Protein AF-A0A1P8XFL6-F1 (afdb_monomer)

pLDDT: mean 93.05, std 7.1, range [60.81, 98.44]

Radius of gyration: 13.13 Å; Cα contacts (8 Å, |Δi|>4): 106; chains: 1; bounding box: 27×30×34 Å

Structure (mmCIF, N/CA/C/O backbone):
data_AF-A0A1P8XFL6-F1
#
_entry.id   AF-A0A1P8XFL6-F1
#
loop_
_atom_site.group_PDB
_atom_site.id
_atom_site.type_symbol
_atom_site.label_atom_id
_atom_site.label_alt_id
_atom_site.label_comp_id
_atom_site.label_asym_id
_atom_site.label_entity_id
_atom_site.label_seq_id
_atom_site.pdbx_PDB_ins_code
_atom_site.Cartn_x
_atom_site.Cartn_y
_atom_site.Cartn_z
_atom_site.occupancy
_atom_site.B_iso_or_equiv
_atom_site.auth_seq_id
_atom_site.auth_comp_id
_atom_site.auth_asym_id
_atom_site.auth_atom_id
_atom_site.pdbx_PDB_model_num
ATOM 1 N N . MET A 1 1 ? -0.209 19.516 -13.798 1.00 68.44 1 MET A N 1
ATOM 2 C CA . MET A 1 1 ? -0.123 18.066 -13.527 1.00 68.44 1 MET A CA 1
ATOM 3 C C . MET A 1 1 ? -0.337 17.352 -14.847 1.00 68.44 1 MET A C 1
ATOM 5 O O . MET A 1 1 ? -1.341 17.626 -15.489 1.00 68.44 1 MET A O 1
ATOM 9 N N . ASP A 1 2 ? 0.609 16.521 -15.281 1.00 89.94 2 ASP A N 1
ATOM 10 C CA . ASP A 1 2 ? 0.446 15.716 -16.496 1.00 89.94 2 ASP A CA 1
ATOM 11 C C . ASP A 1 2 ? -0.408 14.479 -16.178 1.00 89.94 2 ASP A C 1
ATOM 13 O O . ASP A 1 2 ? 0.028 13.561 -15.481 1.00 89.94 2 ASP A O 1
ATOM 17 N N . LEU A 1 3 ? -1.650 14.475 -16.667 1.00 89.38 3 LEU A N 1
ATOM 18 C CA . LEU A 1 3 ? -2.599 13.381 -16.453 1.00 89.38 3 LEU A CA 1
ATOM 19 C C . LEU A 1 3 ? -2.151 12.076 -17.128 1.00 89.38 3 LEU A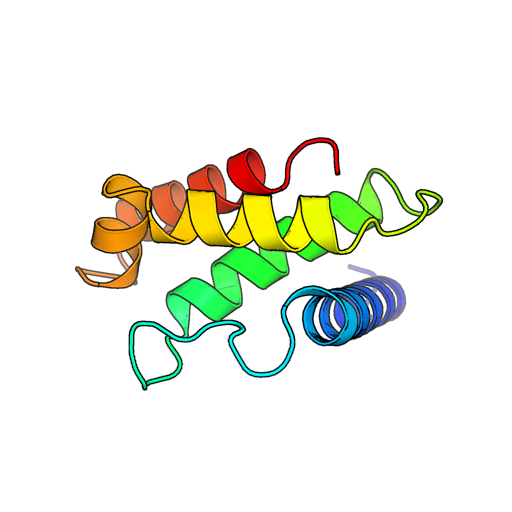 C 1
ATOM 21 O O . LEU A 1 3 ? -2.467 10.994 -16.628 1.00 89.38 3 LEU A O 1
ATOM 25 N N . GLY A 1 4 ? -1.402 12.161 -18.232 1.00 93.44 4 GLY A N 1
ATOM 26 C CA . GLY A 1 4 ? -0.859 10.998 -18.931 1.00 93.44 4 GLY A CA 1
ATOM 27 C C . GLY A 1 4 ? 0.177 10.277 -18.075 1.00 93.44 4 GLY A C 1
ATOM 28 O O . GLY A 1 4 ? 0.065 9.068 -17.855 1.00 93.44 4 GLY A O 1
ATOM 29 N N . ALA A 1 5 ? 1.118 11.035 -17.508 1.00 90.69 5 ALA A N 1
ATOM 30 C CA . ALA A 1 5 ? 2.122 10.509 -16.588 1.00 90.69 5 ALA A CA 1
ATOM 31 C C . ALA A 1 5 ? 1.488 9.878 -15.335 1.00 90.69 5 ALA A C 1
ATOM 33 O O . ALA A 1 5 ? 1.831 8.753 -14.968 1.00 90.69 5 ALA A O 1
ATOM 34 N N . VAL A 1 6 ? 0.508 10.548 -14.712 1.00 93.19 6 VAL A N 1
ATOM 35 C CA . VAL A 1 6 ? -0.195 10.009 -13.531 1.00 93.19 6 VAL A CA 1
ATOM 36 C C . VAL A 1 6 ? -0.929 8.707 -13.866 1.00 93.19 6 VAL A C 1
ATOM 38 O O . VAL A 1 6 ? -0.822 7.733 -13.120 1.00 93.19 6 VAL A O 1
ATOM 41 N N . SER A 1 7 ? -1.626 8.651 -15.005 1.00 95.69 7 SER A N 1
ATOM 42 C CA . SER A 1 7 ? -2.311 7.438 -15.468 1.00 95.69 7 SER A CA 1
ATOM 43 C C . SER A 1 7 ? -1.335 6.280 -15.706 1.00 95.69 7 SER A C 1
ATOM 45 O O . SER A 1 7 ? -1.632 5.141 -15.340 1.00 95.69 7 SER A O 1
ATOM 47 N N . ALA A 1 8 ? -0.164 6.546 -16.291 1.00 94.56 8 ALA A N 1
ATOM 48 C CA . ALA A 1 8 ? 0.854 5.523 -16.523 1.00 94.56 8 ALA A CA 1
ATOM 49 C C . ALA A 1 8 ? 1.375 4.928 -15.204 1.00 94.56 8 ALA A C 1
ATOM 51 O O . ALA A 1 8 ? 1.376 3.707 -15.040 1.00 94.56 8 ALA A O 1
ATOM 52 N N . VAL A 1 9 ? 1.730 5.779 -14.236 1.00 95.00 9 VAL A N 1
ATOM 53 C CA . VAL A 1 9 ? 2.220 5.338 -12.919 1.00 95.00 9 VAL A CA 1
ATOM 54 C C . VAL A 1 9 ? 1.133 4.594 -12.141 1.00 95.00 9 VAL A C 1
ATOM 56 O O . VAL A 1 9 ? 1.415 3.571 -11.519 1.00 95.00 9 VAL A O 1
ATOM 59 N N . PHE A 1 10 ? -0.122 5.043 -12.216 1.00 96.06 10 PHE A N 1
ATOM 60 C CA . PHE A 1 10 ? -1.245 4.350 -11.586 1.00 96.06 10 PHE A CA 1
ATOM 61 C C . PHE A 1 10 ? -1.435 2.932 -12.148 1.00 96.06 10 PHE A C 1
ATOM 63 O O . PHE A 1 10 ? -1.579 1.973 -11.389 1.00 96.06 10 PHE A O 1
ATOM 70 N N . ARG A 1 11 ? -1.396 2.777 -13.480 1.00 96.81 11 ARG A N 1
ATOM 71 C CA . ARG A 1 11 ? -1.503 1.462 -14.137 1.00 96.81 11 ARG A CA 1
ATOM 72 C C . ARG A 1 11 ? -0.334 0.552 -13.777 1.00 96.81 11 ARG A C 1
ATOM 74 O O . ARG A 1 11 ? -0.560 -0.625 -13.505 1.00 96.81 11 ARG A O 1
ATOM 81 N N . ALA A 1 12 ? 0.884 1.092 -13.739 1.00 95.25 12 ALA A N 1
ATOM 82 C CA . ALA A 1 12 ? 2.064 0.350 -13.312 1.00 95.25 12 ALA A CA 1
ATOM 83 C C . ALA A 1 12 ? 1.920 -0.129 -11.860 1.00 95.25 12 ALA A C 1
ATOM 85 O O . ALA A 1 12 ? 2.102 -1.311 -11.592 1.00 95.25 12 ALA A O 1
ATOM 86 N N . ALA A 1 13 ? 1.485 0.742 -10.945 1.00 95.69 13 ALA A N 1
ATOM 87 C CA . ALA A 1 13 ? 1.233 0.378 -9.552 1.00 95.69 13 ALA A CA 1
ATOM 88 C C . ALA A 1 13 ? 0.179 -0.729 -9.418 1.00 95.69 13 ALA A C 1
ATOM 90 O O . ALA A 1 13 ? 0.394 -1.703 -8.697 1.00 95.69 13 ALA A O 1
ATOM 91 N N . ALA A 1 14 ? -0.933 -0.623 -10.149 1.00 97.12 14 ALA A N 1
ATOM 92 C CA . ALA A 1 14 ? -1.966 -1.653 -10.159 1.00 97.12 14 ALA A CA 1
ATOM 93 C C . ALA A 1 14 ? -1.431 -3.002 -10.674 1.00 97.12 14 ALA A C 1
ATOM 95 O O . ALA A 1 14 ? -1.706 -4.042 -10.073 1.00 97.12 14 ALA A O 1
ATOM 96 N N . ALA A 1 15 ? -0.643 -2.988 -11.754 1.00 95.94 15 ALA A N 1
ATOM 97 C CA . ALA A 1 15 ? -0.018 -4.187 -12.305 1.00 95.94 15 ALA A CA 1
ATOM 98 C C . ALA A 1 15 ? 0.970 -4.819 -11.312 1.00 95.94 15 ALA A C 1
ATOM 100 O O . ALA A 1 15 ? 0.885 -6.022 -11.063 1.00 95.94 15 ALA A O 1
ATOM 101 N N . THR A 1 16 ? 1.834 -4.011 -10.688 1.00 95.31 16 THR A N 1
ATOM 102 C CA . THR A 1 16 ? 2.788 -4.449 -9.662 1.00 95.31 16 THR A CA 1
ATOM 103 C C . THR A 1 16 ? 2.072 -5.106 -8.491 1.00 95.31 16 THR A C 1
ATOM 105 O O . THR A 1 16 ? 2.373 -6.247 -8.161 1.00 95.31 16 THR A O 1
ATOM 108 N N . LEU A 1 17 ? 1.079 -4.437 -7.900 1.00 96.69 17 LEU A N 1
ATOM 109 C CA . LEU A 1 17 ? 0.357 -4.950 -6.731 1.00 96.69 17 LEU A CA 1
ATOM 110 C C . LEU A 1 17 ? -0.423 -6.230 -7.049 1.00 96.69 17 LEU A C 1
ATOM 112 O O . LEU A 1 17 ? -0.484 -7.140 -6.221 1.00 96.69 17 LEU A O 1
ATOM 116 N N . ASN A 1 18 ? -0.993 -6.330 -8.251 1.00 96.69 18 ASN A N 1
ATOM 117 C CA . ASN A 1 18 ? -1.671 -7.543 -8.692 1.00 96.69 18 ASN A CA 1
ATOM 118 C C . ASN A 1 18 ? -0.692 -8.706 -8.930 1.00 96.69 18 ASN A C 1
ATOM 120 O O . ASN A 1 18 ? -1.013 -9.843 -8.592 1.00 96.69 18 ASN A O 1
ATOM 124 N N . TYR A 1 19 ? 0.488 -8.430 -9.489 1.00 95.25 19 TYR A N 1
ATOM 125 C CA . TYR A 1 19 ? 1.525 -9.435 -9.720 1.00 95.25 19 TYR A CA 1
ATOM 126 C C . TYR A 1 19 ? 2.158 -9.936 -8.413 1.00 95.25 19 TYR A C 1
ATOM 128 O O . TYR A 1 19 ? 2.406 -11.133 -8.274 1.00 95.25 19 TYR A O 1
ATOM 136 N N . THR A 1 20 ? 2.402 -9.039 -7.453 1.00 95.56 20 THR A N 1
ATOM 137 C CA . THR A 1 20 ? 3.131 -9.370 -6.224 1.00 95.56 20 THR A CA 1
ATOM 138 C C . THR A 1 20 ? 2.221 -9.857 -5.102 1.00 95.56 20 THR A C 1
ATOM 140 O O . THR A 1 20 ? 2.410 -10.956 -4.598 1.00 95.56 20 THR A O 1
ATOM 143 N N . ILE A 1 21 ? 1.207 -9.077 -4.722 1.00 95.94 21 ILE A N 1
ATOM 144 C CA . ILE A 1 21 ? 0.328 -9.369 -3.574 1.00 95.94 21 ILE A CA 1
ATOM 145 C C . ILE A 1 21 ? -0.950 -10.094 -4.026 1.00 95.94 21 ILE A C 1
ATOM 147 O O . ILE A 1 21 ? -1.515 -10.924 -3.302 1.00 95.94 21 ILE A O 1
ATOM 151 N N . GLY A 1 22 ? -1.437 -9.766 -5.224 1.00 94.94 22 GLY A N 1
ATOM 152 C CA . GLY A 1 22 ? -2.596 -10.394 -5.848 1.00 94.94 22 GLY A CA 1
ATOM 153 C C . GLY A 1 22 ? -3.895 -10.187 -5.072 1.00 94.94 22 GLY A C 1
ATOM 154 O O . GLY A 1 22 ? -4.178 -9.117 -4.533 1.00 94.94 22 GLY A O 1
ATOM 155 N N . ARG A 1 23 ? -4.723 -11.237 -4.995 1.00 92.88 23 ARG A N 1
ATOM 156 C CA . ARG A 1 23 ? -6.087 -11.161 -4.434 1.00 92.88 23 ARG A CA 1
ATOM 157 C C . ARG A 1 23 ? -6.137 -10.767 -2.956 1.00 92.88 23 ARG A C 1
ATOM 159 O O . ARG A 1 23 ? -7.202 -10.402 -2.474 1.00 92.88 23 ARG A O 1
ATOM 166 N N . ARG A 1 24 ? -5.034 -10.836 -2.215 1.00 92.88 24 ARG A N 1
ATOM 167 C CA . ARG A 1 24 ? -4.983 -10.405 -0.809 1.00 92.88 24 ARG A CA 1
ATOM 168 C C . ARG A 1 24 ? -4.856 -8.884 -0.657 1.00 92.88 24 ARG A C 1
ATOM 170 O O . ARG A 1 24 ? -5.109 -8.369 0.432 1.00 92.88 24 ARG A O 1
ATOM 177 N N . ALA A 1 25 ? -4.493 -8.169 -1.720 1.00 93.75 25 ALA A N 1
ATOM 178 C CA . ALA A 1 25 ? -4.237 -6.739 -1.657 1.00 93.75 25 ALA A CA 1
ATOM 179 C C . ALA A 1 25 ? -5.431 -5.964 -1.076 1.00 93.75 25 ALA A C 1
ATOM 181 O O . ALA A 1 25 ? -6.597 -6.251 -1.367 1.00 93.75 25 ALA A O 1
ATOM 182 N N . PHE A 1 26 ? -5.102 -4.985 -0.235 1.00 96.38 26 PHE A N 1
ATOM 183 C CA . PHE A 1 26 ? -6.008 -4.020 0.392 1.00 96.38 26 PHE A CA 1
ATOM 184 C C . PHE A 1 26 ? -7.043 -4.601 1.358 1.00 96.38 26 PHE A C 1
ATOM 186 O O . PHE A 1 26 ? -7.925 -3.878 1.824 1.00 96.38 26 PHE A O 1
ATOM 193 N N . ARG A 1 27 ? -6.969 -5.899 1.666 1.00 94.25 27 ARG A N 1
ATOM 194 C CA . ARG A 1 27 ? -7.903 -6.542 2.588 1.00 94.25 27 ARG A CA 1
ATOM 195 C C . ARG A 1 27 ?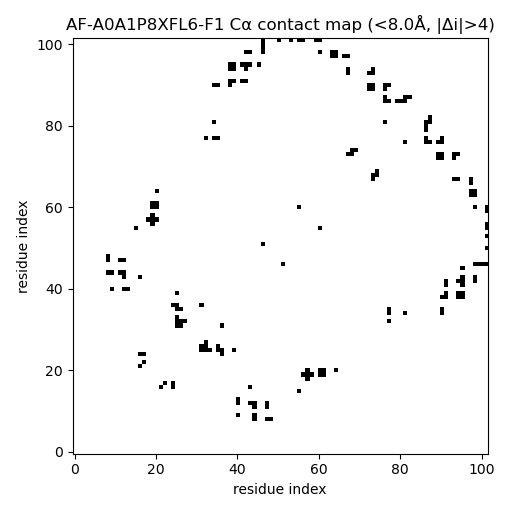 -7.412 -6.455 4.023 1.00 94.25 27 ARG A C 1
ATOM 197 O O . ARG A 1 27 ? -6.288 -6.848 4.325 1.00 94.25 27 ARG A O 1
ATOM 204 N N . LEU A 1 28 ? -8.305 -6.023 4.909 1.00 92.56 28 LEU A N 1
ATOM 205 C CA . LEU A 1 28 ? -8.178 -6.233 6.343 1.00 92.56 28 LEU A CA 1
ATOM 206 C C . LEU A 1 28 ? -9.129 -7.367 6.726 1.00 92.56 28 LEU A C 1
ATOM 208 O O . LEU A 1 28 ? -10.350 -7.236 6.618 1.00 92.56 28 LEU A O 1
ATOM 212 N N . ARG A 1 29 ? -8.566 -8.505 7.145 1.00 88.44 29 ARG A N 1
ATOM 213 C CA . ARG A 1 29 ? -9.303 -9.772 7.280 1.00 88.44 29 ARG A CA 1
ATOM 214 C C . ARG A 1 29 ? -9.934 -10.170 5.935 1.00 88.44 29 ARG A C 1
ATOM 216 O O . ARG A 1 29 ? -9.213 -10.527 5.010 1.00 88.44 29 ARG A O 1
ATOM 223 N N . THR A 1 30 ? -11.258 -10.109 5.808 1.00 89.81 30 THR A N 1
ATOM 224 C CA . THR A 1 30 ? -11.996 -10.530 4.606 1.00 89.81 30 THR A CA 1
ATOM 225 C C . THR A 1 30 ? -12.447 -9.366 3.724 1.00 89.81 30 THR A C 1
ATOM 227 O O . THR A 1 30 ? -12.734 -9.574 2.543 1.00 89.81 30 THR A O 1
ATOM 230 N N . GLN A 1 31 ? -12.492 -8.146 4.263 1.00 93.38 31 GLN A N 1
ATOM 231 C CA . GLN A 1 31 ? -13.067 -6.983 3.590 1.00 93.38 31 GLN A CA 1
ATOM 232 C C . GLN A 1 31 ? -11.981 -6.077 3.018 1.00 93.38 31 GLN A C 1
ATOM 234 O O . GLN A 1 31 ? -10.911 -5.922 3.606 1.00 93.38 31 GLN A O 1
ATOM 239 N N . VAL A 1 32 ? -12.267 -5.465 1.868 1.00 94.94 32 VAL A N 1
ATOM 240 C CA . VAL A 1 32 ? -11.412 -4.418 1.300 1.00 94.94 32 VAL A CA 1
ATOM 241 C C . VAL A 1 32 ? -11.523 -3.172 2.171 1.00 94.94 32 VAL A C 1
ATOM 243 O O . VAL A 1 32 ? -12.624 -2.733 2.492 1.00 94.94 32 VAL A O 1
ATOM 246 N N . ASN A 1 33 ? -10.381 -2.596 2.532 1.00 95.81 33 ASN A N 1
ATOM 247 C CA . ASN A 1 33 ? -10.300 -1.356 3.284 1.00 95.81 33 ASN A CA 1
ATOM 248 C C . ASN A 1 33 ? -9.762 -0.245 2.368 1.00 95.81 33 ASN A C 1
ATOM 250 O O . ASN A 1 33 ? -8.645 -0.330 1.855 1.00 95.81 33 ASN A O 1
ATOM 254 N N . ALA A 1 34 ? -10.563 0.804 2.168 1.00 95.00 34 ALA A N 1
ATOM 255 C CA . ALA A 1 34 ? -10.222 1.911 1.275 1.00 95.00 34 ALA A CA 1
ATOM 256 C C . ALA A 1 34 ? -8.999 2.720 1.748 1.00 95.00 34 ALA A C 1
ATOM 258 O O . ALA A 1 34 ? -8.225 3.186 0.918 1.00 95.00 34 ALA A O 1
ATOM 259 N N . ALA A 1 35 ? -8.783 2.847 3.062 1.00 96.19 35 ALA A N 1
ATOM 260 C CA . ALA A 1 35 ? -7.612 3.529 3.610 1.00 96.19 35 ALA A CA 1
ATOM 261 C C . ALA A 1 35 ? -6.322 2.730 3.366 1.00 96.19 35 ALA A C 1
ATOM 263 O O . ALA A 1 35 ? -5.286 3.322 3.063 1.00 96.19 35 ALA A O 1
ATOM 264 N N . ILE A 1 36 ? -6.384 1.393 3.434 1.00 97.44 36 ILE A N 1
ATOM 265 C CA . ILE A 1 36 ? -5.260 0.530 3.037 1.00 97.44 36 ILE A CA 1
ATOM 266 C C . ILE A 1 36 ? -5.007 0.660 1.535 1.00 97.44 36 ILE A C 1
ATOM 268 O O . ILE A 1 36 ? -3.857 0.814 1.133 1.00 97.44 36 ILE A O 1
ATOM 272 N N . LEU A 1 37 ? -6.067 0.626 0.718 1.00 97.38 37 LEU A N 1
ATOM 273 C CA . LEU A 1 37 ? -5.965 0.793 -0.733 1.00 97.38 37 LEU A CA 1
ATOM 274 C C . LEU A 1 37 ? -5.225 2.079 -1.095 1.00 97.38 37 LEU A C 1
ATOM 276 O O . LEU A 1 37 ? -4.201 2.013 -1.769 1.00 97.38 37 LEU A O 1
ATOM 280 N N . ASP A 1 38 ? -5.711 3.218 -0.607 1.00 96.56 38 ASP A N 1
ATOM 281 C CA . ASP A 1 38 ? -5.119 4.534 -0.850 1.00 96.56 38 ASP A CA 1
ATOM 282 C C . ASP A 1 38 ? -3.641 4.575 -0.429 1.00 96.56 38 ASP A C 1
ATOM 284 O O . ASP A 1 38 ? -2.758 4.884 -1.230 1.00 96.56 38 ASP A O 1
ATOM 288 N N . SER A 1 39 ? -3.350 4.141 0.800 1.00 97.88 39 SER A N 1
ATOM 289 C CA . SER A 1 39 ? -1.991 4.192 1.353 1.00 97.88 39 SER A CA 1
ATOM 290 C C . SER A 1 39 ? -0.992 3.357 0.555 1.00 97.88 39 SER A C 1
ATOM 292 O O . SER A 1 39 ? 0.115 3.811 0.262 1.00 97.88 39 SER A O 1
ATOM 294 N N . VAL A 1 40 ? -1.390 2.142 0.171 1.00 98.06 40 VAL A N 1
ATOM 295 C CA . VAL A 1 40 ? -0.534 1.221 -0.582 1.00 98.06 40 VAL A CA 1
ATOM 296 C C . VAL A 1 40 ? -0.352 1.698 -2.021 1.00 98.06 40 VAL A C 1
ATOM 298 O O . VAL A 1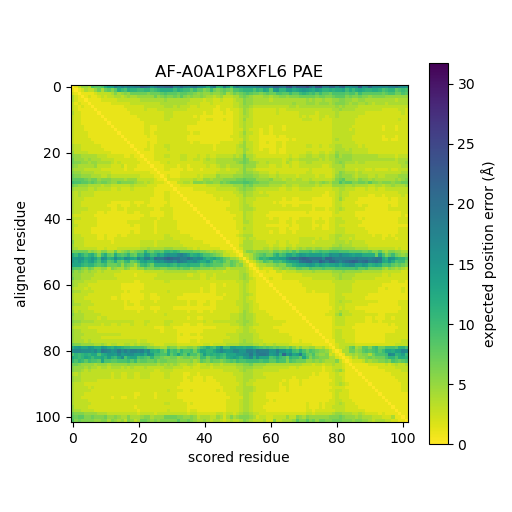 40 ? 0.764 1.622 -2.534 1.00 98.06 40 VAL A O 1
ATOM 301 N N . PHE A 1 41 ? -1.391 2.241 -2.664 1.00 97.62 41 PHE A N 1
ATOM 302 C CA . PHE A 1 41 ? -1.253 2.846 -3.992 1.00 97.62 41 PHE A CA 1
ATOM 303 C C . PHE A 1 41 ? -0.285 4.029 -3.967 1.00 97.62 41 PHE A C 1
ATOM 305 O O . PHE A 1 41 ? 0.643 4.058 -4.772 1.00 97.62 41 PHE A O 1
ATOM 312 N N . VAL A 1 42 ? -0.435 4.961 -3.021 1.00 97.12 42 VAL A N 1
ATOM 313 C CA . VAL A 1 42 ? 0.459 6.124 -2.902 1.00 97.12 42 VAL A CA 1
ATOM 314 C C . VAL A 1 42 ? 1.910 5.693 -2.675 1.00 97.12 42 VAL A C 1
ATOM 316 O O . VAL A 1 42 ? 2.813 6.215 -3.334 1.00 97.12 42 VAL A O 1
ATOM 319 N N . ALA A 1 43 ? 2.150 4.727 -1.784 1.00 97.38 43 ALA A N 1
ATOM 320 C CA . ALA A 1 43 ? 3.490 4.199 -1.533 1.00 97.38 43 ALA A CA 1
ATOM 321 C C . ALA A 1 43 ? 4.088 3.529 -2.782 1.00 97.38 43 ALA A C 1
ATOM 323 O O . ALA A 1 43 ? 5.215 3.837 -3.168 1.00 97.38 43 ALA A O 1
ATOM 324 N N . THR A 1 44 ? 3.305 2.687 -3.461 1.00 96.56 44 THR A N 1
ATOM 325 C CA . THR A 1 44 ? 3.714 1.959 -4.673 1.00 96.56 44 THR A CA 1
ATOM 326 C C . THR A 1 44 ? 4.024 2.905 -5.827 1.00 96.56 44 THR A C 1
ATOM 328 O O . THR A 1 44 ? 5.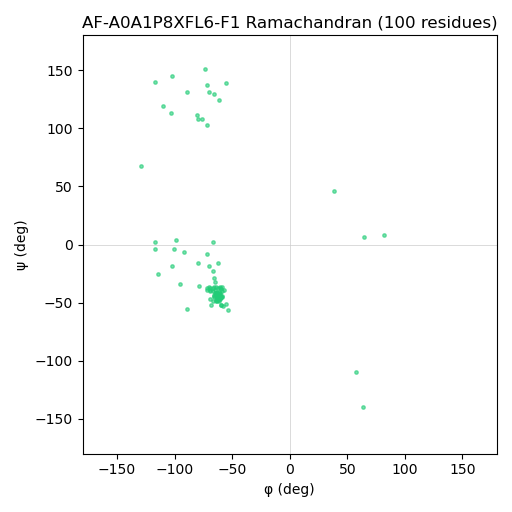072 2.790 -6.456 1.00 96.56 44 THR A O 1
ATOM 331 N N . MET A 1 45 ? 3.138 3.866 -6.098 1.00 95.81 45 MET A N 1
ATOM 332 C CA . MET A 1 45 ? 3.341 4.873 -7.141 1.00 95.81 45 MET A CA 1
ATOM 333 C C . MET A 1 45 ? 4.599 5.699 -6.860 1.00 95.81 45 MET A C 1
ATOM 335 O O . MET A 1 45 ? 5.398 5.935 -7.767 1.00 95.81 45 MET A O 1
ATOM 339 N N . GLY A 1 46 ? 4.810 6.095 -5.599 1.00 94.56 46 GLY A N 1
ATOM 340 C CA . GLY A 1 46 ? 6.029 6.777 -5.173 1.00 94.56 46 GLY A CA 1
ATOM 341 C C . GLY A 1 46 ? 7.282 5.930 -5.395 1.00 94.56 46 GLY A C 1
ATOM 342 O O . GLY A 1 46 ? 8.287 6.449 -5.877 1.00 94.56 46 GLY A O 1
ATOM 343 N N . GLN A 1 47 ? 7.218 4.631 -5.097 1.00 94.06 47 GLN A N 1
ATOM 344 C CA . GLN A 1 47 ? 8.353 3.730 -5.265 1.00 94.06 47 GLN A CA 1
ATOM 345 C C . GLN A 1 47 ? 8.697 3.490 -6.737 1.00 94.06 47 GLN A C 1
ATOM 347 O O . GLN A 1 47 ? 9.848 3.678 -7.120 1.00 94.06 47 GLN A O 1
ATOM 352 N N . ILE A 1 48 ? 7.705 3.199 -7.582 1.00 92.19 48 ILE A N 1
ATOM 353 C CA . ILE A 1 48 ? 7.892 3.022 -9.033 1.00 92.19 48 ILE A CA 1
ATOM 354 C C . ILE A 1 48 ? 8.452 4.294 -9.677 1.00 92.19 48 ILE A C 1
ATOM 356 O O . ILE A 1 48 ? 9.308 4.223 -10.551 1.00 92.19 48 ILE A O 1
ATOM 360 N N . THR A 1 49 ? 8.001 5.469 -9.230 1.00 92.06 49 THR A N 1
ATOM 361 C CA . THR A 1 49 ? 8.509 6.747 -9.753 1.00 92.06 49 THR A CA 1
ATOM 362 C C . THR A 1 49 ? 9.986 6.955 -9.408 1.00 92.06 49 THR A C 1
ATOM 364 O O . THR A 1 49 ? 10.729 7.505 -10.217 1.00 92.06 49 THR A O 1
ATOM 367 N N . ARG A 1 50 ? 10.430 6.518 -8.220 1.00 90.25 50 ARG A N 1
ATOM 368 C CA . ARG A 1 50 ? 11.834 6.624 -7.788 1.00 90.25 50 ARG A CA 1
ATOM 369 C C . ARG A 1 50 ? 12.733 5.551 -8.399 1.00 90.25 50 ARG A C 1
ATOM 371 O O . ARG A 1 50 ? 13.889 5.843 -8.682 1.00 90.25 50 ARG A O 1
ATOM 378 N N . SER A 1 51 ? 12.215 4.340 -8.588 1.00 85.50 51 SER A N 1
ATOM 379 C CA . SER A 1 51 ? 12.964 3.182 -9.086 1.00 85.50 51 SER A CA 1
ATOM 380 C C . SER A 1 51 ? 12.240 2.504 -10.263 1.00 85.50 51 SER A C 1
ATOM 382 O O . SER A 1 51 ? 11.759 1.378 -10.148 1.00 85.50 51 SER A O 1
ATOM 384 N N . PRO A 1 52 ? 12.134 3.175 -11.426 1.00 73.50 52 PRO A N 1
ATOM 385 C CA . PRO A 1 52 ? 11.353 2.679 -12.565 1.00 73.50 52 PRO A CA 1
ATOM 386 C C . PRO A 1 52 ? 11.978 1.474 -13.294 1.00 73.50 52 PRO A C 1
ATOM 388 O O . PRO A 1 52 ? 11.333 0.904 -14.171 1.00 73.50 52 PRO A O 1
ATOM 391 N N . ALA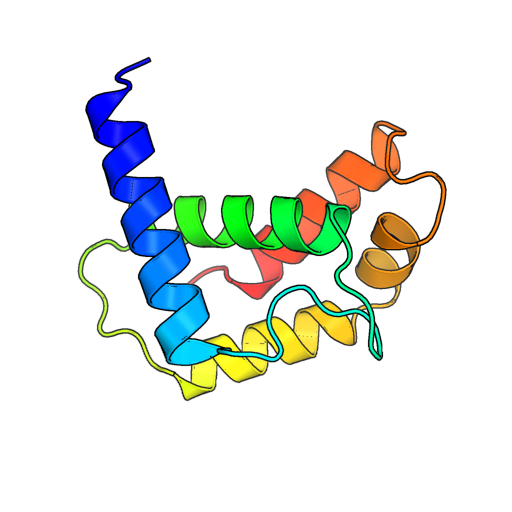 A 1 53 ? 13.219 1.095 -12.965 1.00 60.81 53 ALA A N 1
ATOM 392 C CA . ALA A 1 53 ? 14.007 0.090 -13.690 1.00 60.81 53 ALA A CA 1
ATOM 393 C C . ALA A 1 53 ? 14.366 -1.162 -12.862 1.00 60.81 53 ALA A C 1
ATOM 395 O O . ALA A 1 53 ? 15.066 -2.042 -13.366 1.00 60.81 53 ALA A O 1
ATOM 396 N N . GLY A 1 54 ? 13.918 -1.251 -11.605 1.00 64.75 54 GLY A N 1
ATOM 397 C CA . GLY A 1 54 ? 14.177 -2.412 -10.754 1.00 64.75 54 GLY A CA 1
ATOM 398 C C . GLY A 1 54 ? 13.365 -3.631 -11.192 1.00 64.75 54 GLY A C 1
ATOM 399 O O . GLY A 1 54 ? 12.177 -3.522 -11.498 1.00 64.75 54 GLY A O 1
ATOM 400 N N . ALA A 1 55 ? 13.993 -4.808 -11.212 1.00 75.38 55 ALA A N 1
ATOM 401 C CA . ALA A 1 55 ? 13.244 -6.055 -11.293 1.00 75.38 55 ALA A CA 1
ATOM 402 C C . ALA A 1 55 ? 12.345 -6.159 -10.052 1.00 75.38 55 ALA A C 1
ATOM 404 O O . ALA A 1 55 ? 12.831 -6.070 -8.929 1.00 75.38 55 ALA A O 1
ATOM 405 N N . ILE A 1 56 ? 11.038 -6.330 -10.253 1.00 86.44 56 ILE A N 1
ATOM 406 C CA . ILE A 1 56 ? 10.083 -6.448 -9.148 1.00 86.44 56 ILE A CA 1
ATOM 407 C C . ILE A 1 56 ? 10.282 -7.813 -8.477 1.00 86.44 56 ILE A C 1
ATOM 409 O O . ILE A 1 56 ? 9.817 -8.836 -8.992 1.00 86.44 56 ILE A O 1
ATOM 413 N N . ASP A 1 57 ? 10.944 -7.831 -7.319 1.00 91.94 57 ASP A N 1
ATOM 414 C CA . ASP A 1 57 ? 11.041 -9.030 -6.487 1.00 91.94 57 ASP A CA 1
ATOM 415 C C . ASP A 1 57 ? 9.722 -9.256 -5.744 1.00 91.94 57 ASP A C 1
ATOM 417 O O . ASP A 1 57 ? 9.355 -8.555 -4.800 1.00 91.94 57 ASP A O 1
ATOM 421 N N . ARG A 1 58 ? 8.980 -10.277 -6.166 1.00 93.75 58 ARG A N 1
ATOM 422 C CA . ARG A 1 58 ? 7.688 -10.599 -5.561 1.00 93.75 58 ARG A CA 1
ATOM 423 C C . ARG A 1 58 ? 7.780 -10.854 -4.052 1.00 93.75 58 ARG A C 1
ATOM 425 O O . ARG A 1 58 ? 6.889 -10.429 -3.318 1.00 93.75 58 ARG A O 1
ATOM 432 N N . GLY A 1 59 ? 8.828 -11.531 -3.590 1.00 95.31 59 GLY A N 1
ATOM 433 C CA . GLY A 1 59 ? 8.993 -11.876 -2.183 1.00 95.31 59 GLY A CA 1
ATOM 434 C C . GLY A 1 59 ? 9.262 -10.652 -1.309 1.00 95.31 59 GLY A C 1
ATOM 435 O O . GLY A 1 59 ? 8.757 -10.578 -0.189 1.00 95.31 59 GLY A O 1
ATOM 436 N N . GLU A 1 60 ? 10.022 -9.674 -1.798 1.00 95.06 60 GLU A N 1
ATOM 437 C CA . GLU A 1 60 ? 10.260 -8.423 -1.073 1.00 95.06 60 GLU A CA 1
ATOM 438 C C . GLU A 1 60 ? 8.983 -7.598 -0.915 1.00 95.06 60 GLU A C 1
ATOM 440 O O . GLU A 1 60 ? 8.689 -7.129 0.189 1.00 95.06 60 GLU A O 1
ATOM 445 N N . TRP A 1 61 ? 8.184 -7.503 -1.979 1.00 95.88 61 TRP A N 1
ATOM 446 C CA . TRP A 1 61 ? 6.898 -6.808 -1.965 1.00 95.88 61 TRP A CA 1
ATOM 447 C C . TRP A 1 61 ? 5.876 -7.486 -1.043 1.00 95.88 61 TRP A C 1
ATOM 449 O O . TRP A 1 61 ? 5.187 -6.804 -0.281 1.00 95.88 61 TRP A O 1
ATOM 459 N N . GLU A 1 62 ? 5.799 -8.821 -1.057 1.00 96.81 62 GLU A N 1
ATOM 460 C CA . GLU A 1 62 ? 4.946 -9.578 -0.134 1.00 96.81 62 GLU A CA 1
ATOM 461 C C . GLU A 1 62 ? 5.366 -9.346 1.329 1.00 96.81 62 GLU A C 1
ATOM 463 O O . GLU A 1 62 ? 4.520 -9.009 2.161 1.00 96.81 62 GLU A O 1
ATOM 468 N N . ARG A 1 63 ? 6.670 -9.422 1.642 1.00 97.44 63 ARG A N 1
ATOM 469 C CA . ARG A 1 63 ? 7.187 -9.162 2.999 1.00 97.44 63 ARG A CA 1
ATOM 470 C C . ARG A 1 63 ? 6.939 -7.725 3.454 1.00 97.44 63 ARG A C 1
ATOM 472 O O . ARG A 1 63 ? 6.600 -7.507 4.614 1.00 97.44 63 ARG A O 1
ATOM 479 N N . ALA A 1 64 ? 7.115 -6.743 2.573 1.00 97.44 64 ALA A N 1
ATOM 480 C CA . ALA A 1 64 ? 6.829 -5.341 2.871 1.00 97.44 64 ALA A CA 1
ATOM 481 C C . ALA A 1 64 ? 5.359 -5.120 3.224 1.00 97.44 64 ALA A C 1
ATOM 483 O O . ALA A 1 64 ? 5.046 -4.489 4.236 1.00 97.44 64 ALA A O 1
ATOM 484 N N . TYR A 1 65 ? 4.459 -5.711 2.439 1.00 97.75 65 TYR A N 1
ATOM 485 C CA . TYR A 1 65 ? 3.030 -5.650 2.702 1.00 97.75 65 TYR A CA 1
ATOM 486 C C . TYR A 1 65 ? 2.653 -6.331 4.027 1.00 97.75 65 TYR A C 1
ATOM 488 O O . TYR A 1 65 ? 1.868 -5.789 4.804 1.00 97.75 65 TYR A O 1
ATOM 496 N N . GLU A 1 66 ? 3.242 -7.486 4.337 1.00 96.62 66 GLU A N 1
ATOM 497 C CA . GLU A 1 66 ? 3.004 -8.191 5.603 1.00 96.62 66 GLU A CA 1
ATOM 498 C C . GLU A 1 66 ? 3.530 -7.422 6.820 1.00 96.62 66 GLU A C 1
ATOM 500 O O . GLU A 1 66 ? 2.830 -7.335 7.833 1.00 96.62 66 GLU A O 1
ATOM 505 N N . ARG A 1 67 ? 4.711 -6.794 6.716 1.00 97.62 67 ARG A N 1
ATOM 506 C CA . ARG A 1 67 ? 5.217 -5.877 7.750 1.00 97.62 67 ARG A CA 1
ATOM 507 C C . ARG A 1 67 ? 4.263 -4.708 7.973 1.00 97.62 67 ARG A C 1
ATOM 509 O O . ARG A 1 67 ? 3.967 -4.390 9.121 1.00 97.62 67 ARG A O 1
ATOM 516 N N . LEU A 1 68 ? 3.749 -4.108 6.898 1.00 98.06 68 LEU A N 1
ATOM 517 C CA . LEU A 1 68 ? 2.794 -3.004 6.984 1.00 98.06 68 LEU A CA 1
ATOM 518 C C . LEU A 1 68 ? 1.507 -3.425 7.706 1.00 98.06 68 LEU A C 1
ATOM 520 O O . LEU A 1 68 ? 1.050 -2.730 8.608 1.00 98.06 68 LEU A O 1
ATOM 524 N N . LEU A 1 69 ? 0.944 -4.586 7.360 1.00 96.94 69 LEU A N 1
ATOM 525 C CA . L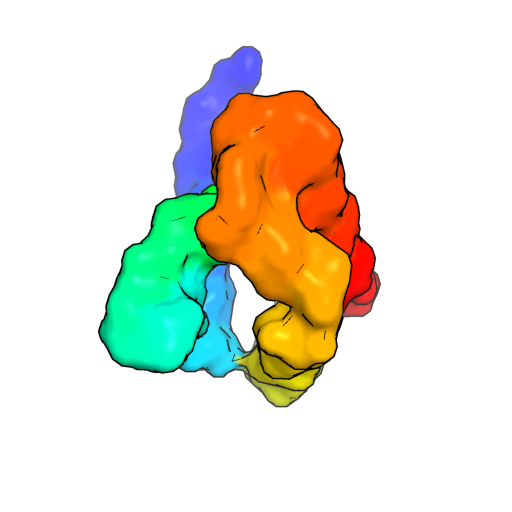EU A 1 69 ? -0.266 -5.103 8.012 1.00 96.94 69 LEU A CA 1
ATOM 526 C C . LEU A 1 69 ? -0.042 -5.569 9.457 1.00 96.94 69 LEU A C 1
ATOM 528 O O . LEU A 1 69 ? -1.005 -5.698 10.210 1.00 96.94 69 LEU A O 1
ATOM 532 N N . SER A 1 70 ? 1.206 -5.814 9.849 1.00 96.75 70 SER A N 1
ATOM 533 C CA . SER A 1 70 ? 1.573 -6.167 11.225 1.00 96.75 70 SER A CA 1
ATOM 534 C C . 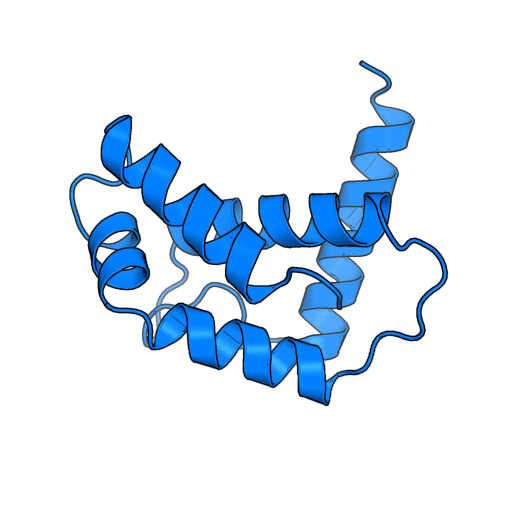SER A 1 70 ? 1.929 -4.939 12.074 1.00 96.75 70 SER A C 1
ATOM 536 O O . SER A 1 70 ? 2.132 -5.063 13.280 1.00 96.75 70 SER A O 1
ATOM 538 N N . ASN A 1 71 ? 2.000 -3.749 11.469 1.00 97.88 71 ASN A N 1
ATOM 539 C CA . ASN A 1 71 ? 2.307 -2.499 12.153 1.00 97.88 71 ASN A CA 1
ATOM 540 C C . ASN A 1 71 ? 1.052 -1.951 12.848 1.00 97.88 71 ASN A C 1
ATOM 542 O O . ASN A 1 71 ? 0.109 -1.498 12.197 1.00 97.88 71 ASN A O 1
ATOM 546 N N . SER A 1 72 ? 1.048 -1.960 14.183 1.00 96.62 72 SER A N 1
ATOM 547 C CA . SER A 1 72 ? -0.092 -1.502 14.985 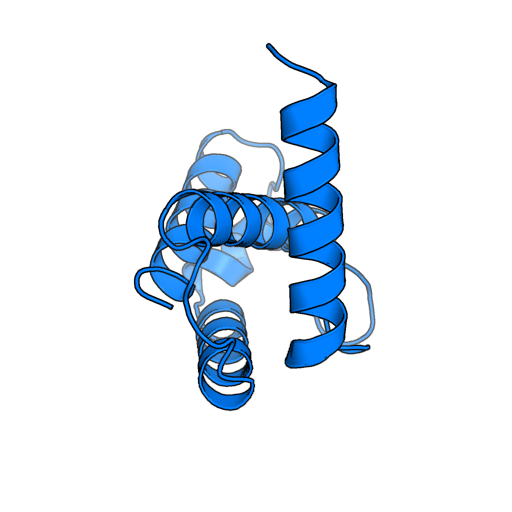1.00 96.62 72 SER A CA 1
ATOM 548 C C . SER A 1 72 ? -0.468 -0.043 14.722 1.00 96.62 72 SER A C 1
ATOM 550 O O . SER A 1 72 ? -1.656 0.258 14.655 1.00 96.62 72 SER A O 1
ATOM 552 N N . ARG A 1 73 ? 0.509 0.847 14.484 1.00 96.50 73 ARG A N 1
ATOM 553 C CA . ARG A 1 73 ? 0.247 2.262 14.161 1.00 96.50 73 ARG A CA 1
ATOM 554 C C . ARG A 1 73 ? -0.492 2.397 12.839 1.00 96.50 73 ARG A C 1
ATOM 556 O O . ARG A 1 73 ? -1.449 3.160 12.744 1.00 96.50 73 ARG A O 1
ATOM 563 N N . PHE A 1 74 ? -0.072 1.628 11.835 1.00 97.50 74 PHE A N 1
ATOM 564 C CA . PHE A 1 74 ? -0.763 1.587 10.553 1.00 97.50 74 PHE A CA 1
ATOM 565 C C . PHE A 1 74 ? -2.180 1.030 10.711 1.00 97.50 74 PHE A C 1
ATOM 567 O O . PHE A 1 74 ? -3.131 1.648 10.238 1.00 97.50 74 PHE A O 1
ATOM 574 N N . ILE A 1 75 ? -2.337 -0.095 11.417 1.00 96.81 75 ILE A N 1
ATOM 575 C CA . ILE A 1 75 ? -3.646 -0.716 11.657 1.00 96.81 75 ILE A CA 1
ATOM 576 C C . ILE A 1 75 ? -4.597 0.235 12.385 1.00 96.81 75 ILE A C 1
ATOM 578 O O . ILE A 1 75 ? -5.747 0.378 11.966 1.00 96.81 75 ILE A O 1
ATOM 582 N N . ASP A 1 76 ? -4.138 0.927 13.424 1.00 95.19 76 ASP A N 1
ATOM 583 C CA . ASP A 1 76 ? -4.945 1.927 14.121 1.00 95.19 76 ASP A CA 1
ATOM 584 C C . ASP A 1 76 ? -5.368 3.061 13.173 1.00 95.19 76 ASP A C 1
ATOM 586 O O . ASP A 1 76 ? -6.555 3.381 13.099 1.00 95.19 76 ASP A O 1
ATOM 590 N N . ALA A 1 77 ? -4.442 3.587 12.366 1.00 95.81 77 ALA A N 1
ATOM 591 C CA . ALA A 1 77 ? -4.704 4.677 11.422 1.00 95.81 77 ALA A CA 1
ATOM 592 C C . ALA A 1 77 ? -5.648 4.303 10.256 1.00 95.81 77 ALA A C 1
ATOM 594 O O . ALA A 1 77 ? -6.277 5.179 9.656 1.00 95.81 77 ALA A O 1
ATOM 595 N N . VAL A 1 78 ? -5.774 3.014 9.912 1.00 96.00 78 VAL A N 1
ATOM 596 C CA . VAL A 1 78 ? -6.704 2.531 8.865 1.00 96.00 78 VAL A CA 1
ATOM 597 C C . VAL A 1 78 ? -8.003 1.938 9.415 1.00 96.00 78 VAL A C 1
ATOM 599 O O . VAL A 1 78 ? -8.88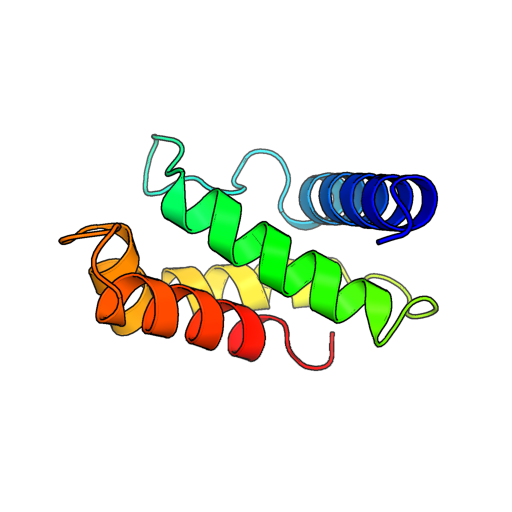0 1.568 8.630 1.00 96.00 78 VAL A O 1
ATOM 602 N N . THR A 1 79 ? -8.153 1.841 10.739 1.00 93.06 79 THR A N 1
ATOM 603 C CA . THR A 1 79 ? -9.371 1.327 11.393 1.00 93.06 79 THR A CA 1
ATOM 604 C C . THR A 1 79 ? -10.115 2.377 12.213 1.00 93.06 79 THR A C 1
ATOM 606 O O . THR A 1 79 ? -11.329 2.260 12.374 1.00 93.06 79 THR A O 1
ATOM 609 N N . LYS A 1 80 ? -9.430 3.415 12.701 1.00 86.56 80 LYS A N 1
ATOM 610 C CA . LYS A 1 80 ? -10.004 4.485 13.527 1.00 86.56 80 LYS A CA 1
ATOM 611 C C . LYS A 1 80 ? -9.888 5.819 12.805 1.00 86.56 80 LYS A C 1
ATOM 613 O O . LYS A 1 80 ? -8.863 6.087 12.196 1.00 86.56 80 LYS A O 1
ATOM 618 N N . ALA A 1 81 ? -10.939 6.641 12.891 1.00 76.12 81 ALA A N 1
ATOM 619 C CA . ALA A 1 81 ? -10.955 8.040 12.443 1.00 76.12 81 ALA A CA 1
ATOM 620 C C . ALA A 1 81 ? -10.174 8.294 11.132 1.00 76.12 81 ALA A C 1
ATOM 622 O O . ALA A 1 81 ? -9.421 9.257 11.021 1.00 76.12 81 ALA A O 1
ATOM 623 N N . THR A 1 82 ? -10.375 7.436 10.124 1.00 72.88 82 THR A N 1
ATOM 624 C CA . THR A 1 82 ? -9.508 7.281 8.937 1.00 72.88 82 THR A CA 1
ATOM 625 C C . THR A 1 82 ? -9.470 8.492 7.998 1.00 72.88 82 THR A C 1
ATOM 627 O O . THR A 1 82 ? -8.869 8.425 6.928 1.00 72.88 82 THR A O 1
ATOM 630 N N . ALA A 1 83 ? -10.168 9.570 8.343 1.00 80.12 83 ALA A N 1
ATOM 631 C CA . ALA A 1 83 ? -10.230 10.817 7.592 1.00 80.12 83 ALA A CA 1
ATOM 632 C C . ALA A 1 83 ? -9.663 12.013 8.373 1.00 80.12 83 ALA A C 1
ATOM 634 O O . ALA A 1 83 ? -9.599 13.105 7.817 1.00 80.12 83 ALA A O 1
ATOM 635 N N . ASN A 1 84 ? -9.257 11.838 9.639 1.00 91.75 84 ASN A N 1
ATOM 636 C CA . ASN A 1 84 ? -8.556 12.901 10.346 1.00 91.75 84 ASN A CA 1
ATOM 637 C C . ASN A 1 84 ? -7.115 13.023 9.821 1.00 91.75 84 ASN A C 1
ATOM 639 O O . ASN A 1 84 ? -6.520 12.059 9.333 1.00 91.75 84 ASN A O 1
ATOM 643 N N . GLU A 1 85 ? -6.575 14.235 9.891 1.00 92.88 85 GLU A N 1
ATOM 644 C CA . GLU A 1 85 ? -5.282 14.574 9.295 1.00 92.88 85 GLU A CA 1
ATOM 645 C C . GLU A 1 85 ? -4.142 13.713 9.852 1.00 92.88 85 GLU A C 1
ATOM 647 O O . GLU A 1 85 ? -3.315 13.214 9.093 1.00 92.88 85 GLU A O 1
ATOM 652 N N . GLU A 1 86 ? -4.160 13.448 11.159 1.00 94.25 86 GLU A N 1
ATOM 653 C CA . GLU A 1 86 ? -3.169 12.603 11.824 1.00 94.25 86 GLU A CA 1
ATOM 654 C C . GLU A 1 86 ? -3.189 11.158 11.302 1.00 94.25 86 GLU A C 1
ATOM 656 O O . GLU A 1 86 ? -2.142 10.624 10.937 1.00 94.25 86 GLU A O 1
ATOM 661 N N . SER A 1 87 ? -4.360 10.522 11.189 1.00 94.25 87 SER A N 1
ATOM 662 C CA . SER A 1 87 ? -4.459 9.145 10.684 1.00 94.25 87 SER A CA 1
ATOM 663 C C . SER A 1 87 ? -4.076 9.066 9.212 1.00 94.25 87 SER A C 1
ATOM 665 O O . SER A 1 87 ? -3.428 8.105 8.802 1.00 94.25 87 SER A O 1
ATOM 667 N N . VAL A 1 88 ? -4.435 10.078 8.413 1.00 95.56 88 VAL A N 1
ATOM 668 C CA . VAL A 1 88 ? -4.017 10.174 7.007 1.00 95.56 88 VAL A CA 1
ATOM 669 C C . VAL A 1 88 ? -2.497 10.309 6.911 1.00 95.56 88 VAL A C 1
ATOM 671 O O . VAL A 1 88 ? -1.866 9.581 6.144 1.00 95.56 88 VAL A O 1
ATOM 674 N N . TYR A 1 89 ? -1.892 11.180 7.716 1.00 96.44 89 TYR A N 1
ATOM 675 C CA . TYR A 1 89 ? -0.444 11.339 7.767 1.00 96.44 89 TYR A CA 1
ATOM 676 C C . TYR A 1 89 ? 0.250 10.029 8.157 1.00 96.44 89 TYR A C 1
ATOM 678 O O . TYR A 1 89 ? 1.114 9.549 7.421 1.00 96.44 89 TYR A O 1
ATOM 686 N N . VAL A 1 90 ? -0.171 9.409 9.266 1.00 97.31 90 VAL A N 1
ATOM 687 C CA . VAL A 1 90 ? 0.420 8.166 9.777 1.00 97.31 90 VAL A CA 1
ATOM 688 C C . VAL A 1 90 ? 0.309 7.052 8.743 1.00 97.31 90 VAL A C 1
ATOM 690 O O . VAL A 1 90 ? 1.327 6.470 8.380 1.00 97.31 90 VAL A O 1
ATOM 693 N N . ARG A 1 91 ? -0.883 6.772 8.199 1.00 97.31 91 ARG A N 1
ATOM 694 C CA . ARG A 1 91 ? -1.046 5.647 7.262 1.00 97.31 91 ARG A CA 1
ATOM 695 C C . ARG A 1 91 ? -0.219 5.815 5.986 1.00 97.31 91 ARG A C 1
ATOM 697 O O . ARG A 1 91 ? 0.340 4.839 5.490 1.00 97.31 91 ARG A O 1
ATOM 704 N N . LEU A 1 92 ? -0.112 7.045 5.472 1.00 97.88 92 LEU A N 1
ATOM 705 C CA . LEU A 1 92 ? 0.674 7.335 4.276 1.00 97.88 92 LEU A CA 1
ATOM 706 C C . LEU A 1 92 ? 2.171 7.236 4.567 1.00 97.88 92 LEU A C 1
ATOM 708 O O . LEU A 1 92 ? 2.920 6.762 3.716 1.00 97.88 92 LEU A O 1
ATOM 712 N N . ASN A 1 93 ? 2.611 7.667 5.750 1.00 98.12 93 ASN A N 1
ATOM 713 C CA . ASN A 1 93 ? 4.009 7.578 6.150 1.00 98.12 93 ASN A CA 1
ATOM 714 C C . ASN A 1 93 ? 4.445 6.124 6.365 1.00 98.12 93 ASN A C 1
ATOM 716 O O . ASN A 1 93 ? 5.392 5.675 5.732 1.00 98.12 93 ASN A O 1
ATOM 720 N N . GLU A 1 94 ? 3.708 5.363 7.177 1.00 98.44 94 GLU A N 1
ATOM 721 C CA . GLU A 1 94 ? 4.025 3.958 7.463 1.00 98.44 94 GLU A CA 1
ATOM 722 C C . GLU A 1 94 ? 4.002 3.099 6.187 1.00 98.44 94 GLU A C 1
ATOM 724 O O . GLU A 1 94 ? 4.857 2.234 6.001 1.00 98.44 94 GLU A O 1
ATOM 729 N N . ALA A 1 95 ? 3.073 3.366 5.258 1.00 98.25 95 ALA A N 1
ATOM 730 C CA . ALA A 1 95 ? 3.067 2.691 3.963 1.00 98.25 95 ALA A CA 1
ATOM 731 C C . ALA A 1 95 ? 4.298 3.052 3.117 1.00 98.25 95 ALA A C 1
ATOM 733 O O . ALA A 1 95 ? 4.917 2.165 2.538 1.00 98.25 95 ALA A O 1
ATOM 734 N N . ARG A 1 96 ? 4.693 4.329 3.046 1.00 97.75 96 ARG A N 1
ATOM 735 C CA . ARG A 1 96 ? 5.899 4.730 2.299 1.00 97.75 96 ARG A CA 1
ATOM 736 C C . ARG A 1 96 ? 7.158 4.079 2.855 1.00 97.75 96 ARG A C 1
ATOM 738 O O . ARG A 1 96 ? 7.949 3.589 2.060 1.00 97.75 96 ARG A O 1
ATOM 745 N N . GLU A 1 97 ? 7.304 4.049 4.176 1.00 97.69 97 GLU A N 1
ATOM 746 C CA . GLU A 1 97 ? 8.418 3.388 4.864 1.00 97.69 97 GLU A CA 1
ATOM 747 C C . GLU A 1 97 ? 8.453 1.885 4.561 1.00 97.69 97 GLU A C 1
ATOM 749 O O . GLU A 1 97 ? 9.499 1.338 4.225 1.00 97.69 97 GLU A O 1
ATOM 754 N N . ALA A 1 98 ? 7.300 1.207 4.593 1.00 97.69 98 ALA A N 1
ATOM 755 C CA . ALA A 1 98 ? 7.241 -0.233 4.351 1.00 97.69 98 ALA A CA 1
ATOM 756 C C . ALA A 1 98 ? 7.748 -0.644 2.957 1.00 97.69 98 ALA A C 1
ATOM 758 O O . ALA A 1 98 ? 8.376 -1.700 2.836 1.00 97.69 98 ALA A O 1
ATOM 759 N N . PHE A 1 99 ? 7.479 0.182 1.939 1.00 95.44 99 PHE A N 1
ATOM 760 C CA . PHE A 1 99 ? 7.873 -0.038 0.541 1.00 95.44 99 PHE A CA 1
ATOM 761 C C . PHE A 1 99 ? 9.138 0.739 0.126 1.00 95.44 99 PHE A C 1
ATOM 763 O O . PHE A 1 99 ? 9.507 0.723 -1.050 1.00 95.44 99 PHE A O 1
ATOM 770 N N . ALA A 1 100 ? 9.796 1.445 1.049 1.00 92.06 100 ALA A N 1
ATOM 771 C CA . ALA A 1 100 ? 10.982 2.230 0.736 1.00 92.06 100 ALA A CA 1
ATOM 772 C C . ALA A 1 100 ? 12.150 1.323 0.317 1.00 92.06 100 ALA A C 1
ATOM 774 O O . ALA A 1 100 ? 12.502 0.379 1.020 1.00 92.06 100 ALA A O 1
ATOM 775 N N . GLY A 1 101 ? 12.770 1.643 -0.822 1.00 86.88 101 GLY A N 1
ATOM 776 C CA . GLY A 1 101 ? 13.972 0.951 -1.305 1.00 86.88 101 GLY A CA 1
ATOM 777 C C . GLY A 1 101 ? 13.734 -0.367 -2.052 1.00 86.88 101 GLY A C 1
ATOM 778 O O . GLY A 1 101 ? 14.714 -1.042 -2.346 1.00 86.88 101 GLY A O 1
ATOM 779 N N . LEU A 1 102 ? 12.475 -0.707 -2.356 1.00 87.62 102 LEU A N 1
ATOM 780 C CA . LEU A 1 102 ? 12.085 -1.861 -3.184 1.00 87.62 102 LEU A CA 1
ATOM 781 C C . LEU A 1 102 ? 12.193 -1.645 -4.704 1.00 87.62 102 LEU A C 1
ATOM 783 O O . LEU A 1 102 ? 12.398 -0.489 -5.143 1.00 87.62 102 LEU A O 1
#

Sequence (102 aa):
MDLGAVSAVFRAAAATLNYTIGRRAFRLRTQVNAAILDSVFVATMGQITRSPAGAIDRGEWERAYERLLSNSRFIDAVTKATANEESVYVRLNEAREAFAGL

Solvent-accessible surface area (backbone atoms only — not comparable to full-atom values): 5554 Å² total; per-residue (Å²): 134,65,64,66,61,53,51,52,42,50,51,50,33,52,51,51,45,49,73,41,53,31,93,61,57,40,41,61,90,90,43,78,36,67,56,46,40,52,21,48,49,56,24,41,35,54,35,43,72,76,42,78,81,65,82,84,54,43,67,61,52,39,51,25,52,51,52,40,74,67,31,64,69,34,49,48,19,56,74,43,69,59,80,42,68,67,24,45,50,47,28,40,48,49,31,32,60,42,48,59,91,104

Foldseek 3Di:
DPPVLVVVLLVVLVVLCCVQVNPCQQDDVHDRQVLSVVLLSLLSSVLCVVPVPDDRDSVLVNQLVVVLSVDPLLVCLRPPPVPDPVSSVSNNVSNNVSSPPD

Secondary structure (DSSP, 8-state):
--HHHHHHHHHHHHHHHHHHTGGGTTEETTEE-HHHHHHHHHHHHHHHHH-TTS---HHHHHHHHHHHHH-HHHHHHHHSSTTSHHHHHHHHHHHHHHTTT-

Mean predicted aligned error: 3.4 Å